Protein AF-A0A2D8FMT4-F1 (afdb_monomer)

Structure (mmCIF, N/CA/C/O backbone):
data_AF-A0A2D8FMT4-F1
#
_entry.id   AF-A0A2D8FMT4-F1
#
loop_
_atom_site.group_PDB
_atom_site.id
_atom_site.type_symbol
_atom_site.label_atom_id
_atom_site.label_alt_id
_atom_site.label_comp_id
_atom_site.label_asym_id
_atom_site.label_entity_id
_atom_site.label_seq_id
_atom_site.pdbx_PDB_ins_code
_atom_site.Cartn_x
_atom_site.Cartn_y
_atom_site.Cartn_z
_atom_site.occupancy
_atom_site.B_iso_or_equiv
_atom_site.auth_seq_id
_atom_site.auth_comp_id
_atom_site.auth_asym_id
_atom_site.auth_a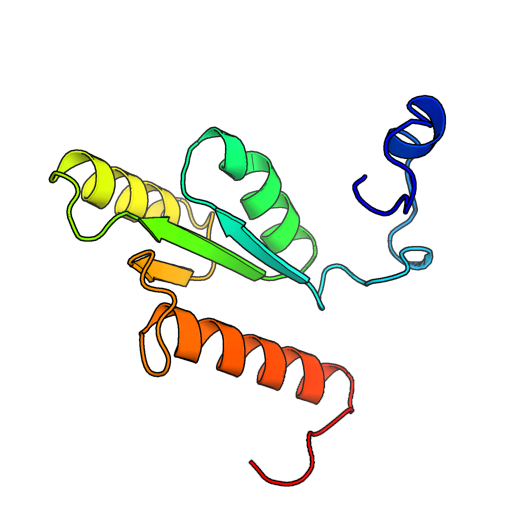tom_id
_atom_site.pdbx_PDB_model_num
ATOM 1 N N . ASN A 1 1 ? 18.073 0.451 -1.355 1.00 48.25 1 ASN A N 1
ATOM 2 C CA . ASN A 1 1 ? 17.460 -0.706 -2.045 1.00 48.25 1 ASN A CA 1
ATOM 3 C C . ASN A 1 1 ? 17.423 -1.888 -1.082 1.00 48.25 1 ASN A C 1
ATOM 5 O O . ASN A 1 1 ? 18.474 -2.278 -0.598 1.00 48.25 1 ASN A O 1
ATOM 9 N N . LYS A 1 2 ? 16.249 -2.447 -0.755 1.00 46.78 2 LYS A N 1
ATOM 10 C CA . LYS A 1 2 ? 16.154 -3.683 0.048 1.00 46.78 2 LYS A CA 1
ATOM 11 C C . LYS A 1 2 ? 15.945 -4.871 -0.897 1.00 46.78 2 LYS A C 1
ATOM 13 O O . LYS A 1 2 ? 14.827 -5.150 -1.302 1.00 46.78 2 LYS A O 1
ATOM 18 N N . GLY A 1 3 ? 17.041 -5.506 -1.304 1.00 48.44 3 GLY A N 1
ATOM 19 C CA . GLY A 1 3 ? 17.051 -6.685 -2.188 1.00 48.44 3 GLY A CA 1
ATOM 20 C C . GLY A 1 3 ? 18.274 -7.585 -1.982 1.00 48.44 3 GLY A C 1
ATOM 21 O O . GLY A 1 3 ? 18.525 -8.493 -2.768 1.00 48.44 3 GLY A O 1
ATOM 22 N N . VAL A 1 4 ? 19.053 -7.323 -0.928 1.00 51.12 4 VAL A N 1
ATOM 23 C CA . VAL A 1 4 ? 20.266 -8.066 -0.581 1.00 51.12 4 VAL A CA 1
ATOM 24 C C . VAL A 1 4 ? 19.900 -9.060 0.519 1.00 51.12 4 VAL A C 1
ATOM 26 O O . VAL A 1 4 ? 19.354 -8.668 1.546 1.00 51.12 4 VAL A O 1
ATOM 29 N N . LYS A 1 5 ? 20.189 -10.350 0.310 1.00 54.78 5 LYS A N 1
ATOM 30 C CA . LYS A 1 5 ? 19.906 -11.427 1.283 1.00 54.78 5 LYS A CA 1
ATOM 31 C C . LYS A 1 5 ? 20.810 -11.388 2.528 1.00 54.78 5 LYS A C 1
ATOM 33 O O . LYS A 1 5 ? 20.625 -12.193 3.431 1.00 54.78 5 LYS A O 1
A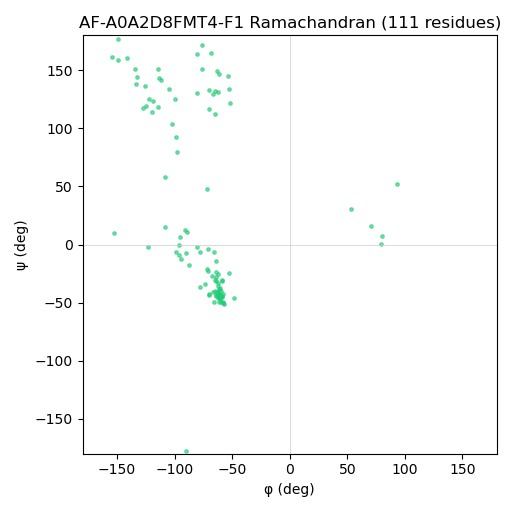TOM 38 N N . ASN A 1 6 ? 21.783 -10.478 2.568 1.00 48.41 6 ASN A N 1
ATOM 39 C CA . ASN A 1 6 ? 22.832 -10.410 3.578 1.00 48.41 6 ASN A CA 1
ATOM 40 C C . ASN A 1 6 ? 22.886 -8.998 4.189 1.00 48.41 6 ASN A C 1
ATOM 42 O O . ASN A 1 6 ? 23.138 -8.027 3.478 1.00 48.41 6 ASN A O 1
ATOM 46 N N . HIS A 1 7 ? 22.621 -8.875 5.493 1.00 53.34 7 HIS A N 1
ATOM 47 C CA . HIS A 1 7 ? 22.514 -7.587 6.201 1.00 53.34 7 HIS A CA 1
ATOM 48 C C . HIS A 1 7 ? 23.891 -6.954 6.521 1.00 53.34 7 HIS A C 1
ATOM 50 O O . HIS A 1 7 ? 23.961 -5.822 6.991 1.00 53.34 7 HIS A O 1
ATOM 56 N N . TRP A 1 8 ? 24.989 -7.670 6.255 1.00 51.31 8 TRP A N 1
ATOM 57 C CA . TRP A 1 8 ? 26.358 -7.257 6.595 1.00 51.31 8 TRP A CA 1
ATOM 58 C C . TRP A 1 8 ? 27.119 -6.575 5.441 1.00 51.31 8 TRP A C 1
ATOM 60 O O . TRP A 1 8 ? 28.189 -6.014 5.653 1.00 51.31 8 TRP A O 1
ATOM 70 N N . GLU A 1 9 ? 26.573 -6.577 4.219 1.00 50.94 9 GLU A N 1
ATOM 71 C CA . GLU A 1 9 ? 27.198 -5.959 3.038 1.00 50.94 9 GLU A CA 1
ATOM 72 C C . GLU A 1 9 ? 26.622 -4.556 2.780 1.00 50.94 9 GLU A C 1
ATOM 74 O O . GLU A 1 9 ? 25.764 -4.355 1.916 1.00 50.94 9 GLU A O 1
ATOM 79 N N . HIS A 1 10 ? 27.099 -3.570 3.545 1.00 52.28 10 HIS A N 1
ATOM 80 C CA . HIS A 1 10 ? 26.632 -2.178 3.481 1.00 52.28 10 HIS A CA 1
ATOM 81 C C . HIS A 1 10 ? 26.790 -1.520 2.099 1.00 52.28 10 HIS A C 1
ATOM 83 O O . HIS A 1 10 ? 25.952 -0.702 1.720 1.00 52.28 10 HIS A O 1
ATOM 89 N N . GLU A 1 11 ? 27.811 -1.890 1.319 1.00 54.75 11 GLU A N 1
ATOM 90 C CA . GLU A 1 11 ? 28.068 -1.257 0.018 1.00 54.75 11 GLU A CA 1
ATOM 91 C C . GLU A 1 11 ? 27.014 -1.623 -1.039 1.00 54.75 11 GLU A C 1
ATOM 93 O O . GLU A 1 11 ? 26.480 -0.751 -1.725 1.00 54.75 11 GLU A O 1
ATOM 98 N N . ARG A 1 12 ? 26.607 -2.897 -1.120 1.00 52.03 12 ARG A N 1
ATOM 99 C CA . ARG A 1 12 ? 25.636 -3.376 -2.127 1.00 52.03 12 ARG A CA 1
ATOM 100 C C . ARG A 1 12 ? 24.205 -2.892 -1.896 1.00 52.03 12 ARG A C 1
ATOM 102 O O . ARG A 1 12 ? 23.431 -2.821 -2.847 1.00 52.03 12 ARG A O 1
ATOM 109 N N . ILE A 1 13 ? 23.848 -2.522 -0.666 1.00 53.25 13 ILE A N 1
ATOM 110 C CA . ILE A 1 13 ? 22.505 -2.030 -0.300 1.00 53.25 13 ILE A CA 1
ATOM 111 C C . ILE A 1 13 ? 22.194 -0.661 -0.938 1.00 53.25 13 ILE A C 1
ATOM 113 O O . ILE A 1 13 ? 21.024 -0.342 -1.211 1.00 53.25 13 ILE A O 1
ATOM 117 N N . ASN A 1 14 ? 23.237 0.128 -1.212 1.00 57.44 14 ASN A N 1
ATOM 118 C CA . ASN A 1 14 ? 23.125 1.490 -1.736 1.00 57.44 14 ASN A CA 1
ATOM 119 C C . ASN A 1 14 ? 23.316 1.591 -3.252 1.00 57.44 14 ASN A C 1
ATOM 121 O O . ASN A 1 14 ? 23.068 2.654 -3.818 1.00 57.44 14 ASN A O 1
ATOM 125 N N . HIS A 1 15 ? 23.681 0.502 -3.932 1.00 68.44 15 HIS A N 1
ATOM 126 C CA . HIS A 1 15 ? 23.750 0.517 -5.387 1.00 68.44 15 HIS A CA 1
ATOM 127 C C . HIS A 1 15 ? 22.358 0.694 -5.991 1.00 68.44 15 HIS A C 1
ATOM 129 O O . HIS A 1 15 ? 21.396 0.006 -5.631 1.00 68.44 15 HIS A O 1
ATOM 135 N N . PHE A 1 16 ? 22.250 1.656 -6.905 1.00 76.38 16 PHE A N 1
ATOM 136 C CA . PHE A 1 16 ? 21.073 1.834 -7.739 1.00 76.38 16 PHE A CA 1
ATOM 137 C C . PHE A 1 16 ? 20.876 0.588 -8.611 1.00 76.38 16 PHE A C 1
ATOM 139 O O . PHE A 1 16 ? 21.817 0.120 -9.246 1.00 76.38 16 PHE A O 1
ATOM 146 N N . ILE A 1 17 ? 19.652 0.061 -8.624 1.00 79.00 17 ILE A N 1
ATOM 147 C CA . ILE A 1 17 ? 19.249 -1.049 -9.487 1.00 79.00 17 ILE A CA 1
ATOM 148 C C . ILE A 1 17 ? 18.197 -0.481 -10.446 1.00 79.00 17 ILE A C 1
ATOM 150 O O . ILE A 1 17 ? 17.167 0.002 -9.951 1.00 79.00 17 ILE A O 1
ATOM 154 N N . PRO A 1 18 ? 18.453 -0.500 -11.768 1.00 85.62 18 PRO A N 1
ATOM 155 C CA . PRO A 1 18 ? 17.459 -0.171 -12.785 1.00 85.62 18 PRO A CA 1
ATOM 156 C C . PRO A 1 18 ? 16.185 -1.002 -12.619 1.00 85.62 18 PRO A C 1
ATOM 158 O O . PRO A 1 18 ? 16.249 -2.156 -12.201 1.00 85.62 18 PRO A O 1
ATOM 161 N N . ASP A 1 19 ? 15.023 -0.419 -12.917 1.00 84.44 19 ASP A N 1
ATOM 162 C CA . ASP A 1 19 ? 13.729 -1.042 -12.606 1.00 84.44 19 ASP A CA 1
ATOM 163 C C . ASP A 1 19 ? 13.507 -2.380 -13.336 1.00 84.44 19 ASP A C 1
ATOM 165 O O . ASP A 1 19 ? 12.929 -3.297 -12.759 1.00 84.44 19 ASP A O 1
ATOM 169 N N . ASP A 1 20 ? 14.035 -2.521 -14.552 1.00 85.31 20 ASP A N 1
ATOM 170 C CA . ASP A 1 20 ? 14.016 -3.735 -15.382 1.00 85.31 20 ASP A CA 1
ATOM 171 C C . ASP A 1 20 ? 14.946 -4.850 -14.874 1.00 85.31 20 ASP A C 1
ATOM 173 O O . ASP A 1 20 ? 14.747 -6.022 -15.184 1.00 85.31 20 ASP A O 1
ATOM 177 N N . GLN A 1 21 ? 15.943 -4.500 -14.061 1.00 85.56 21 GLN A N 1
ATOM 178 C CA . GLN A 1 21 ? 16.885 -5.440 -13.447 1.00 85.56 21 GLN A CA 1
ATOM 179 C C . GLN A 1 21 ? 16.478 -5.826 -12.021 1.00 8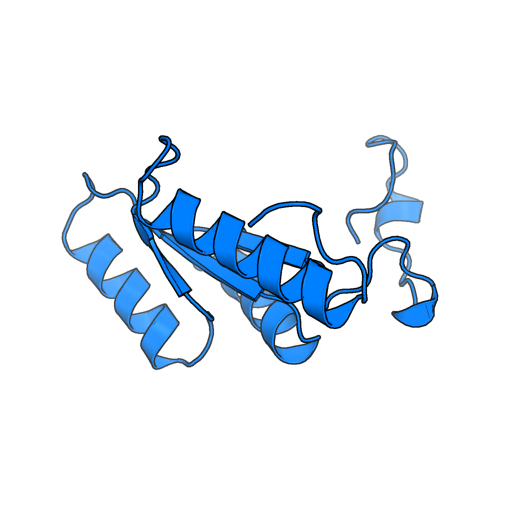5.56 21 GLN A C 1
ATOM 181 O O . GLN A 1 21 ? 17.173 -6.602 -11.356 1.00 85.56 21 GLN A O 1
ATOM 186 N N . ARG A 1 22 ? 15.365 -5.283 -11.511 1.00 85.25 22 ARG A N 1
ATOM 187 C CA . ARG A 1 22 ? 14.876 -5.627 -10.175 1.00 85.25 22 ARG A CA 1
ATOM 188 C C . ARG A 1 22 ? 14.337 -7.061 -10.169 1.00 85.25 22 ARG A C 1
ATOM 190 O O . ARG A 1 22 ? 13.506 -7.400 -11.006 1.00 85.25 22 ARG A O 1
ATOM 197 N N . PRO A 1 23 ? 14.708 -7.885 -9.171 1.00 86.88 23 PRO A N 1
ATOM 198 C CA . PRO A 1 23 ? 14.153 -9.234 -9.029 1.00 86.88 23 PRO A CA 1
ATOM 199 C C . PRO A 1 23 ? 12.629 -9.250 -8.863 1.00 86.88 23 PRO A C 1
ATOM 201 O O . PRO A 1 23 ? 11.965 -10.203 -9.259 1.00 86.88 23 PRO A O 1
ATOM 204 N N . VAL A 1 24 ? 12.086 -8.195 -8.252 1.00 89.00 24 VAL A N 1
ATOM 205 C CA . VAL A 1 24 ? 10.650 -7.960 -8.116 1.00 89.00 24 VAL A CA 1
ATOM 206 C C . VAL A 1 24 ? 10.363 -6.578 -8.708 1.00 89.00 24 VAL A C 1
ATOM 208 O O . VAL A 1 24 ? 10.931 -5.597 -8.219 1.00 89.00 24 VAL A O 1
ATOM 211 N N . PRO A 1 25 ? 9.529 -6.481 -9.754 1.00 92.25 25 PRO A N 1
ATOM 212 C CA . PRO A 1 25 ? 9.038 -5.206 -10.272 1.00 92.25 25 PRO A CA 1
ATOM 213 C C . PRO A 1 25 ? 8.190 -4.447 -9.239 1.00 92.25 25 PRO A C 1
ATOM 215 O O . PRO A 1 25 ? 7.513 -5.061 -8.415 1.00 92.25 25 PRO A O 1
ATOM 218 N N . PHE A 1 26 ? 8.205 -3.111 -9.281 1.00 92.81 26 PHE A N 1
ATOM 219 C CA . PHE A 1 26 ? 7.448 -2.279 -8.330 1.00 92.81 26 PHE A CA 1
ATOM 220 C C . PHE A 1 26 ? 5.933 -2.484 -8.413 1.00 92.81 26 PHE A C 1
ATOM 222 O O . PHE A 1 26 ? 5.269 -2.497 -7.381 1.00 92.81 26 PHE A O 1
ATOM 229 N N . ASP A 1 27 ? 5.391 -2.707 -9.608 1.00 93.38 27 ASP A N 1
ATOM 230 C CA . ASP A 1 27 ? 3.966 -2.986 -9.832 1.00 93.38 27 ASP A CA 1
ATOM 231 C C . ASP A 1 27 ? 3.492 -4.321 -9.225 1.00 93.38 27 ASP A C 1
ATOM 233 O O . ASP A 1 27 ? 2.295 -4.603 -9.181 1.00 93.38 27 ASP A O 1
ATOM 237 N N . ARG A 1 28 ? 4.424 -5.128 -8.697 1.00 94.88 28 ARG A N 1
ATOM 238 C CA . ARG A 1 28 ? 4.166 -6.362 -7.940 1.00 94.88 28 ARG A CA 1
ATOM 239 C C . ARG A 1 28 ? 4.462 -6.226 -6.448 1.00 94.88 28 ARG A C 1
ATOM 241 O O . ARG A 1 28 ? 4.586 -7.234 -5.754 1.00 94.88 28 ARG A O 1
ATOM 248 N N . MET A 1 29 ? 4.611 -5.004 -5.947 1.00 95.06 29 MET A N 1
ATOM 249 C CA . MET A 1 29 ? 4.896 -4.735 -4.542 1.00 95.06 29 MET A CA 1
ATOM 250 C C . MET A 1 29 ? 3.711 -4.067 -3.850 1.00 95.06 29 MET A C 1
ATOM 252 O O . MET A 1 29 ? 3.053 -3.181 -4.398 1.00 95.06 29 MET A O 1
ATOM 256 N N . ILE A 1 30 ? 3.501 -4.469 -2.599 1.00 95.94 30 ILE A N 1
ATOM 257 C CA . ILE A 1 30 ? 2.583 -3.832 -1.660 1.00 95.94 30 ILE A CA 1
ATOM 258 C C . ILE A 1 30 ? 3.427 -3.349 -0.484 1.00 95.94 30 ILE A C 1
ATOM 260 O O . ILE A 1 30 ? 4.150 -4.133 0.133 1.00 95.94 30 ILE A O 1
ATOM 264 N N . PHE A 1 31 ? 3.351 -2.060 -0.185 1.00 94.88 31 PHE A N 1
ATOM 265 C CA . PHE A 1 31 ? 3.976 -1.451 0.978 1.00 94.88 31 PHE A CA 1
ATOM 266 C C . PHE A 1 31 ? 2.916 -1.154 2.040 1.00 94.88 31 PHE A C 1
ATOM 268 O O . PHE A 1 31 ? 1.868 -0.598 1.724 1.00 94.88 31 PHE A O 1
ATOM 275 N N . ILE A 1 32 ? 3.193 -1.498 3.295 1.00 94.69 32 ILE A N 1
ATOM 276 C CA . ILE A 1 32 ? 2.315 -1.228 4.438 1.00 94.69 32 ILE A CA 1
ATOM 277 C C . ILE A 1 32 ? 3.117 -0.391 5.437 1.00 94.69 32 ILE A C 1
ATOM 279 O O . ILE A 1 32 ? 4.213 -0.805 5.812 1.00 94.69 32 ILE A O 1
ATOM 283 N N . GLY A 1 33 ? 2.600 0.770 5.844 1.00 90.06 33 GLY A N 1
ATOM 284 C CA . GLY A 1 33 ? 3.286 1.683 6.770 1.00 90.06 33 GLY A CA 1
ATOM 285 C C . GLY A 1 33 ? 2.313 2.564 7.549 1.00 90.06 33 GLY A C 1
ATOM 286 O O . GLY A 1 33 ? 1.158 2.700 7.154 1.00 90.06 33 GLY A O 1
ATOM 287 N N . ASP A 1 34 ? 2.751 3.144 8.661 1.00 83.12 34 ASP A N 1
ATOM 288 C CA . ASP A 1 34 ? 1.877 3.774 9.664 1.00 83.12 34 ASP A CA 1
ATOM 289 C C . ASP A 1 34 ? 2.205 5.249 9.949 1.00 83.12 34 ASP A C 1
ATOM 291 O O . ASP A 1 34 ? 1.514 5.912 10.729 1.00 83.12 34 ASP A O 1
ATOM 295 N N . GLY A 1 35 ? 3.242 5.804 9.314 1.00 74.44 35 GLY A N 1
ATOM 296 C CA . GLY A 1 35 ? 3.765 7.101 9.730 1.00 74.44 35 GLY A CA 1
ATOM 297 C C . GLY A 1 35 ? 4.385 7.977 8.650 1.00 74.44 35 GLY A C 1
ATOM 298 O O . GLY A 1 35 ? 4.542 7.619 7.486 1.00 74.44 35 GLY A O 1
ATOM 299 N N . ASP A 1 36 ? 4.783 9.176 9.084 1.00 72.06 36 ASP A N 1
ATOM 300 C CA . ASP A 1 36 ? 5.381 10.206 8.224 1.00 72.06 36 ASP A CA 1
ATOM 301 C C . ASP A 1 36 ? 6.729 9.762 7.647 1.00 72.06 36 ASP A C 1
ATOM 303 O O . ASP A 1 36 ? 7.113 10.180 6.557 1.00 72.06 36 ASP A O 1
ATOM 307 N N . THR A 1 37 ? 7.439 8.881 8.358 1.00 81.81 37 THR A N 1
ATOM 308 C CA . THR A 1 37 ? 8.702 8.285 7.907 1.00 81.81 37 THR A CA 1
ATOM 309 C C . THR A 1 37 ? 8.528 7.422 6.662 1.00 81.81 37 THR A C 1
ATOM 311 O O . THR A 1 37 ? 9.479 7.254 5.901 1.00 81.81 37 THR A O 1
ATOM 314 N N . ASP A 1 38 ? 7.316 6.921 6.421 1.00 86.00 38 ASP A N 1
ATOM 315 C CA . ASP A 1 38 ? 7.004 6.037 5.304 1.00 86.00 38 ASP A CA 1
ATOM 316 C C . ASP A 1 38 ? 6.475 6.776 4.073 1.00 86.00 38 ASP A C 1
ATOM 318 O O . ASP A 1 38 ? 6.450 6.209 2.979 1.00 86.00 38 ASP A O 1
ATOM 322 N N . VAL A 1 39 ? 6.115 8.056 4.214 1.00 82.94 39 VAL A N 1
ATOM 323 C CA . VAL A 1 39 ? 5.624 8.907 3.119 1.00 82.94 39 VAL A CA 1
ATOM 324 C C . VAL A 1 39 ? 6.508 8.837 1.866 1.00 82.94 39 VAL A C 1
ATOM 326 O O . VAL A 1 39 ? 5.950 8.707 0.772 1.00 82.94 39 VAL A O 1
ATOM 329 N N . PRO A 1 40 ? 7.856 8.913 1.949 1.00 87.81 40 PRO A N 1
ATOM 330 C CA . PRO A 1 40 ? 8.698 8.809 0.759 1.00 87.81 40 PR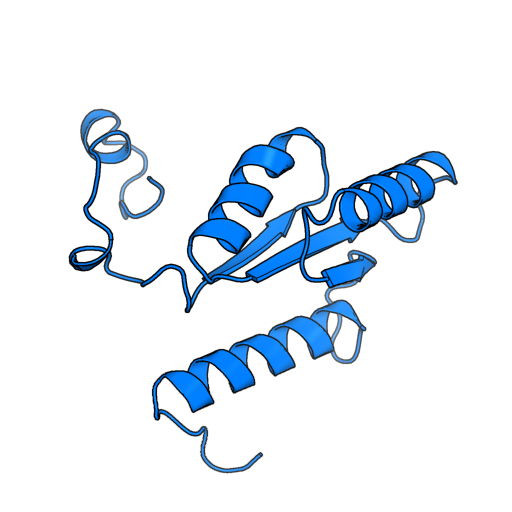O A CA 1
ATOM 331 C C . PRO A 1 40 ? 8.538 7.464 0.041 1.00 87.81 40 PRO A C 1
ATOM 333 O O . PRO A 1 40 ? 8.499 7.421 -1.188 1.00 87.81 40 PRO A O 1
ATOM 336 N N . THR A 1 41 ? 8.394 6.374 0.797 1.00 89.56 41 THR A N 1
ATOM 337 C CA . THR A 1 41 ? 8.186 5.029 0.249 1.00 89.56 41 THR A CA 1
ATOM 338 C C . THR A 1 41 ? 6.798 4.898 -0.368 1.00 89.56 41 THR A C 1
ATOM 340 O O . THR A 1 41 ? 6.679 4.402 -1.483 1.00 89.56 41 THR A O 1
ATOM 343 N N . MET A 1 42 ? 5.755 5.407 0.294 1.00 88.19 42 MET A N 1
ATOM 344 C CA . MET A 1 42 ? 4.384 5.396 -0.229 1.00 88.19 42 MET A CA 1
ATOM 345 C C . MET A 1 42 ? 4.277 6.160 -1.559 1.00 88.19 42 MET A C 1
ATOM 347 O O . MET A 1 42 ? 3.719 5.636 -2.523 1.00 88.19 42 MET A O 1
ATOM 351 N N . LYS A 1 43 ? 4.902 7.344 -1.652 1.00 86.81 43 LYS A N 1
ATOM 352 C CA . LYS A 1 43 ? 4.999 8.111 -2.907 1.00 86.81 43 LYS A CA 1
ATOM 353 C C . LYS A 1 43 ? 5.764 7.352 -3.987 1.00 86.81 43 LYS A C 1
ATOM 355 O O . LYS A 1 43 ? 5.326 7.316 -5.132 1.00 86.81 43 LYS A O 1
ATOM 360 N N . MET A 1 44 ? 6.886 6.724 -3.627 1.00 90.25 44 MET A N 1
ATOM 361 C CA . MET A 1 44 ? 7.665 5.905 -4.560 1.00 90.25 44 MET A CA 1
ATOM 362 C C . MET A 1 44 ? 6.823 4.766 -5.136 1.00 90.25 44 MET A C 1
ATOM 364 O O . MET A 1 44 ? 6.841 4.568 -6.348 1.00 90.25 44 MET A O 1
ATOM 368 N N . MET A 1 45 ? 6.068 4.060 -4.291 1.00 92.25 45 MET A N 1
ATOM 369 C CA . MET A 1 45 ? 5.165 2.995 -4.724 1.00 92.25 45 MET A CA 1
ATOM 370 C C . MET A 1 45 ? 4.149 3.507 -5.740 1.00 92.25 45 MET A C 1
ATOM 372 O O . MET A 1 45 ? 4.080 2.964 -6.841 1.00 92.25 45 MET A O 1
ATOM 376 N N . HIS A 1 46 ? 3.458 4.602 -5.417 1.00 86.31 46 HIS A N 1
ATOM 377 C CA . HIS A 1 46 ? 2.470 5.208 -6.305 1.00 86.31 46 HIS A CA 1
ATOM 378 C C . HIS A 1 46 ? 3.080 5.607 -7.662 1.00 86.31 46 HIS A C 1
ATOM 380 O O . HIS A 1 46 ? 2.574 5.220 -8.712 1.00 86.31 46 HIS A O 1
ATOM 386 N N . THR A 1 47 ? 4.219 6.312 -7.670 1.00 88.88 47 THR A N 1
ATOM 387 C CA . THR A 1 47 ? 4.898 6.732 -8.912 1.00 88.88 47 THR A CA 1
ATOM 388 C C . THR A 1 47 ? 5.414 5.554 -9.743 1.00 88.88 47 THR A C 1
ATOM 390 O O . THR A 1 47 ? 5.498 5.655 -10.965 1.00 88.88 47 THR A O 1
ATOM 393 N N . LYS A 1 48 ? 5.785 4.440 -9.105 1.00 91.38 48 LYS A N 1
ATOM 394 C CA . LYS A 1 48 ? 6.337 3.253 -9.774 1.00 91.38 48 LYS A CA 1
ATOM 395 C C . LYS A 1 48 ? 5.286 2.184 -10.098 1.00 91.38 48 LYS A C 1
ATOM 397 O O . LYS A 1 48 ? 5.654 1.110 -10.565 1.00 91.38 48 LYS A O 1
ATOM 402 N N . GLY A 1 49 ? 4.002 2.480 -9.881 1.00 91.38 49 GLY A N 1
ATOM 403 C CA . GLY A 1 49 ? 2.878 1.601 -10.219 1.00 91.38 49 GLY A CA 1
ATOM 404 C C . GLY A 1 49 ? 2.607 0.480 -9.214 1.00 91.38 49 GLY A C 1
ATOM 405 O O . GLY A 1 49 ? 1.782 -0.387 -9.489 1.00 91.38 49 GLY A O 1
ATOM 406 N N . GLY A 1 50 ? 3.289 0.482 -8.070 1.00 93.94 50 GLY A N 1
ATOM 407 C CA . GLY A 1 50 ? 2.994 -0.425 -6.969 1.00 93.94 50 GLY A CA 1
ATOM 408 C C . GLY A 1 50 ? 1.978 0.156 -5.991 1.00 93.94 50 GLY A C 1
ATOM 409 O O . GLY A 1 50 ? 1.472 1.263 -6.171 1.00 93.94 50 GLY A O 1
ATOM 410 N N . PHE A 1 51 ? 1.692 -0.595 -4.929 1.00 94.56 51 PHE A N 1
ATOM 411 C CA . PHE A 1 51 ? 0.601 -0.274 -4.012 1.00 94.56 51 PHE A CA 1
ATOM 412 C C . PHE A 1 51 ? 1.108 0.107 -2.624 1.00 94.56 51 PHE A C 1
ATOM 414 O O . PHE A 1 51 ? 2.059 -0.486 -2.115 1.00 94.56 51 PHE A O 1
ATOM 421 N N . SER A 1 52 ? 0.446 1.064 -1.983 1.00 93.62 52 SER A N 1
ATOM 422 C CA . SER A 1 52 ? 0.679 1.445 -0.593 1.00 93.62 52 SER A CA 1
ATOM 423 C C . SER A 1 52 ? -0.612 1.405 0.229 1.00 93.62 52 SER A C 1
ATOM 425 O O . SER A 1 52 ? -1.672 1.863 -0.205 1.00 93.62 52 SER A O 1
ATOM 427 N N . ILE A 1 53 ? -0.510 0.848 1.434 1.00 93.75 53 ILE A N 1
ATOM 428 C CA . ILE A 1 53 ? -1.575 0.782 2.432 1.00 93.75 53 ILE A CA 1
ATOM 429 C C . ILE A 1 53 ? -1.076 1.516 3.677 1.00 93.75 53 ILE A C 1
ATOM 431 O O . ILE A 1 53 ? -0.123 1.070 4.318 1.00 93.75 53 ILE A O 1
ATOM 435 N N . ALA A 1 54 ? -1.705 2.637 4.026 1.00 91.38 54 ALA A N 1
ATOM 436 C CA . ALA A 1 54 ? -1.464 3.258 5.322 1.00 91.38 54 ALA A CA 1
ATOM 437 C C . ALA A 1 54 ? -2.278 2.543 6.404 1.00 91.38 54 ALA A C 1
ATOM 439 O O . ALA A 1 54 ? -3.484 2.335 6.251 1.00 91.38 54 ALA A O 1
ATOM 440 N N . VAL A 1 55 ? -1.627 2.168 7.500 1.00 91.00 55 VAL A N 1
ATOM 441 C CA . VAL A 1 55 ? -2.284 1.510 8.630 1.00 91.00 55 VAL A CA 1
ATOM 442 C C . VAL A 1 55 ? -2.263 2.368 9.882 1.00 91.00 55 VAL A C 1
ATOM 444 O O . VAL A 1 55 ? -1.363 3.175 10.082 1.00 91.00 55 VAL A O 1
ATOM 447 N N . TYR A 1 56 ? -3.269 2.195 10.731 1.00 88.38 56 TYR A N 1
ATOM 448 C CA . TYR A 1 56 ? -3.349 2.860 12.031 1.00 88.38 56 TYR A CA 1
ATOM 449 C C . TYR A 1 56 ? -3.750 1.882 13.119 1.00 88.38 56 TYR A C 1
ATOM 451 O O . TYR A 1 56 ? -4.477 0.922 12.859 1.00 88.38 56 TYR A O 1
ATOM 459 N N . ASP A 1 57 ? -3.311 2.122 14.353 1.00 87.88 57 ASP A N 1
ATOM 460 C CA . ASP A 1 57 ? -3.789 1.327 15.479 1.00 87.88 57 ASP A CA 1
ATOM 461 C C . ASP A 1 57 ? -5.265 1.675 15.743 1.00 87.88 57 ASP A C 1
ATOM 463 O O . ASP A 1 57 ? -5.570 2.811 16.107 1.00 87.88 57 ASP A O 1
ATOM 467 N N . PRO A 1 58 ? -6.217 0.740 15.600 1.00 81.50 58 PRO A N 1
ATOM 468 C CA . PRO A 1 58 ? -7.627 1.028 15.861 1.00 81.50 58 PRO A CA 1
ATOM 469 C C . PRO A 1 58 ? -7.912 1.394 17.327 1.00 81.50 58 PRO A C 1
ATOM 471 O O . PRO A 1 58 ? -8.989 1.902 17.626 1.00 81.50 58 PRO A O 1
ATOM 474 N N . ARG A 1 59 ? -6.969 1.134 18.242 1.00 82.94 59 ARG A N 1
ATOM 475 C CA . ARG A 1 59 ? -7.055 1.499 19.666 1.00 82.94 59 ARG A CA 1
ATOM 476 C C . ARG A 1 59 ? -6.477 2.879 19.967 1.00 82.94 59 ARG A C 1
ATOM 478 O O . ARG A 1 59 ? -6.563 3.338 21.105 1.00 82.94 59 ARG A O 1
ATOM 485 N N . SER A 1 60 ? -5.854 3.511 18.979 1.00 74.69 60 SER A N 1
ATOM 486 C CA . SER A 1 60 ? -5.197 4.796 19.153 1.00 74.69 60 SER A CA 1
ATOM 487 C C . SER A 1 60 ? -6.177 5.971 19.113 1.00 74.69 60 SER A C 1
ATOM 489 O O . SER A 1 60 ? -7.352 5.838 18.764 1.00 74.69 60 SER A O 1
ATOM 491 N N . ASN A 1 61 ? -5.707 7.125 19.584 1.00 73.50 61 ASN A N 1
ATOM 492 C CA . ASN A 1 61 ? -6.538 8.304 19.809 1.00 73.50 61 ASN A CA 1
ATOM 493 C C . ASN A 1 61 ? -6.889 9.027 18.488 1.00 73.50 61 ASN A C 1
ATOM 495 O O . ASN A 1 61 ? -6.346 8.733 17.424 1.00 73.50 61 ASN A O 1
ATOM 499 N N . GLU A 1 62 ? -7.780 10.023 18.548 1.00 74.50 62 GLU A N 1
ATOM 500 C CA . GLU A 1 62 ? -8.242 10.784 17.370 1.00 74.50 62 GLU A CA 1
ATOM 501 C C . GLU A 1 62 ? -7.119 11.386 16.503 1.00 74.50 62 GLU A C 1
ATOM 503 O O . GLU A 1 62 ? -7.327 11.653 15.316 1.00 74.50 62 GLU A O 1
ATOM 508 N N . LYS A 1 63 ? -5.930 11.634 17.069 1.00 72.94 63 LYS A N 1
ATOM 509 C CA . LYS A 1 63 ? -4.795 12.210 16.338 1.00 72.94 63 LYS A CA 1
ATOM 510 C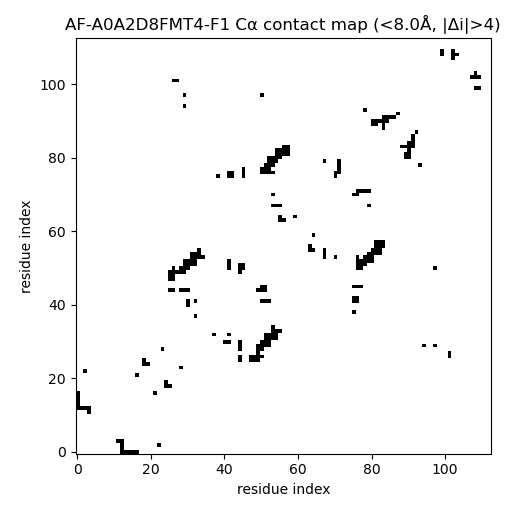 C . LYS A 1 63 ? -4.295 11.265 15.249 1.00 72.94 63 LYS A C 1
ATOM 512 O O . LYS A 1 63 ? -3.993 11.723 14.148 1.00 72.94 63 LYS A O 1
ATOM 517 N N . ASP A 1 64 ? -4.257 9.971 15.536 1.00 71.75 64 ASP A N 1
ATOM 518 C CA . ASP A 1 64 ? -3.766 8.964 14.599 1.00 71.75 64 ASP A CA 1
ATOM 519 C C . ASP A 1 64 ? -4.777 8.737 13.469 1.00 71.75 64 ASP A C 1
ATOM 521 O O . ASP A 1 64 ? -4.398 8.641 12.303 1.00 71.75 64 ASP A O 1
ATOM 525 N N . GLN A 1 65 ? -6.077 8.837 13.764 1.00 71.00 65 GLN A N 1
ATOM 526 C CA . GLN A 1 65 ? -7.116 8.855 12.729 1.00 71.00 65 GLN A CA 1
ATOM 527 C C . GLN A 1 65 ? -7.000 10.086 11.815 1.00 71.00 65 GLN A C 1
ATOM 529 O O . GLN A 1 65 ? -7.054 9.957 10.593 1.00 71.00 65 GLN A O 1
ATOM 534 N N . LYS A 1 66 ? -6.783 11.287 12.370 1.00 75.88 66 LYS A N 1
ATOM 535 C CA . LYS A 1 66 ? -6.577 12.511 11.567 1.00 75.88 66 LYS A CA 1
ATOM 536 C C . LYS A 1 66 ? -5.350 12.411 10.660 1.00 75.88 66 LYS A C 1
ATOM 538 O O . LYS A 1 66 ? -5.399 12.867 9.520 1.00 75.88 66 LYS A O 1
ATOM 543 N N . LYS A 1 67 ? -4.276 11.784 11.141 1.00 75.56 67 LYS A N 1
ATOM 544 C CA . LYS A 1 67 ? -3.051 11.554 10.366 1.00 75.56 67 LYS A CA 1
ATOM 545 C C . LYS A 1 67 ? -3.314 10.684 9.136 1.00 75.56 67 LYS A C 1
ATOM 547 O O . LYS A 1 67 ? -2.903 11.018 8.026 1.00 75.56 67 LYS A O 1
ATOM 552 N N . VAL A 1 68 ? -4.079 9.618 9.310 1.00 73.56 68 VAL A N 1
ATOM 553 C CA . VAL A 1 68 ? -4.503 8.745 8.213 1.00 73.56 68 VAL A CA 1
ATOM 554 C C . VAL A 1 68 ? -5.337 9.501 7.178 1.00 73.56 68 VAL A C 1
ATOM 556 O O . VAL A 1 68 ? -5.069 9.396 5.982 1.00 73.56 68 VAL A O 1
ATOM 559 N N . TYR A 1 69 ? -6.298 10.318 7.624 1.00 72.25 69 TYR A N 1
ATOM 560 C CA . TYR A 1 69 ? -7.082 11.162 6.719 1.00 72.25 69 TYR A CA 1
ATOM 561 C C . TYR A 1 69 ? -6.204 12.132 5.922 1.00 72.25 69 TYR A C 1
ATOM 563 O O . TYR A 1 69 ? -6.424 12.286 4.721 1.00 72.25 69 TYR A O 1
ATOM 571 N N . SER A 1 70 ? -5.179 12.735 6.542 1.00 75.19 70 SER A N 1
ATOM 572 C CA . SER A 1 70 ? -4.242 13.591 5.802 1.00 75.19 70 SER A CA 1
ATOM 573 C C . SER A 1 70 ? -3.474 12.824 4.722 1.00 75.19 70 SER A C 1
ATOM 575 O O . SER A 1 70 ? -3.382 13.302 3.593 1.00 75.19 70 SER A O 1
ATOM 577 N N . LEU A 1 71 ? -3.020 11.598 5.008 1.00 71.69 71 LEU A N 1
ATOM 578 C CA . LEU A 1 71 ? -2.301 10.771 4.032 1.00 71.69 71 LEU A CA 1
ATOM 579 C C . LEU A 1 71 ? -3.156 10.440 2.800 1.00 71.69 71 LEU A C 1
ATOM 581 O O . LEU A 1 71 ? -2.642 10.495 1.682 1.00 71.69 71 LEU A O 1
ATOM 585 N N . ILE A 1 72 ? -4.449 10.154 2.992 1.00 73.00 72 ILE A N 1
ATOM 586 C CA . ILE A 1 72 ? -5.400 9.955 1.885 1.00 73.00 72 ILE A CA 1
ATOM 587 C C . ILE A 1 72 ? -5.593 11.260 1.109 1.00 73.00 72 ILE A C 1
ATOM 589 O O . ILE A 1 72 ? -5.513 11.264 -0.114 1.00 73.00 72 ILE A O 1
ATOM 593 N N . SER A 1 73 ? -5.852 12.370 1.810 1.00 68.50 73 SER A N 1
ATOM 594 C CA . SER A 1 73 ? -6.199 13.651 1.175 1.00 68.50 73 SER A CA 1
ATOM 595 C C . SER A 1 73 ? -5.092 14.210 0.283 1.00 68.50 73 SER A C 1
ATOM 597 O O . SER A 1 73 ? -5.360 14.953 -0.655 1.00 68.50 73 SER A O 1
ATOM 599 N N . GLU A 1 74 ? -3.849 13.829 0.562 1.00 72.62 74 GLU A N 1
ATOM 600 C CA . GLU A 1 74 ? -2.683 14.230 -0.214 1.00 72.62 74 GLU A CA 1
ATOM 601 C C . GLU A 1 74 ? -2.364 13.265 -1.376 1.00 72.62 74 GLU A C 1
ATOM 603 O O . GLU A 1 74 ? -1.281 13.360 -1.956 1.00 72.62 74 GLU A O 1
ATOM 608 N N . ASP A 1 75 ? -3.275 12.331 -1.689 1.00 69.19 75 ASP A N 1
ATOM 609 C CA . ASP A 1 75 ? -3.156 11.284 -2.722 1.00 69.19 75 ASP A CA 1
ATOM 610 C C . ASP A 1 75 ? -1.880 10.433 -2.575 1.00 69.19 75 ASP A C 1
ATOM 612 O O . ASP A 1 75 ? -1.267 9.964 -3.533 1.00 69.19 75 ASP A O 1
ATOM 616 N N . ARG A 1 76 ? -1.414 10.272 -1.328 1.00 71.62 76 ARG A N 1
ATOM 617 C CA . ARG A 1 76 ? -0.129 9.616 -1.034 1.00 71.62 76 ARG A CA 1
ATOM 618 C C . ARG A 1 76 ? -0.250 8.108 -0.884 1.00 71.62 76 ARG A C 1
ATOM 620 O O . ARG A 1 76 ? 0.773 7.425 -0.923 1.00 71.62 76 ARG A O 1
ATOM 627 N N . VAL A 1 77 ? -1.460 7.597 -0.670 1.00 78.00 77 VAL A N 1
ATOM 628 C CA . VAL A 1 77 ? -1.721 6.183 -0.381 1.00 78.00 77 VAL A CA 1
ATOM 629 C C . VAL A 1 77 ? -2.860 5.650 -1.228 1.00 78.00 77 VAL A C 1
ATOM 631 O O . VAL A 1 77 ? -3.827 6.360 -1.484 1.00 78.00 77 VAL A O 1
ATOM 634 N N . ASN A 1 78 ? -2.765 4.387 -1.642 1.00 83.94 78 ASN A N 1
ATOM 635 C CA . ASN A 1 78 ? -3.854 3.752 -2.382 1.00 83.94 78 ASN A CA 1
ATOM 636 C C . ASN A 1 78 ? -4.986 3.316 -1.448 1.00 83.94 78 ASN A C 1
ATOM 638 O O . ASN A 1 78 ? -6.154 3.387 -1.820 1.00 83.94 78 ASN A O 1
ATOM 642 N N . PHE A 1 79 ? -4.636 2.851 -0.246 1.00 89.12 79 PHE A N 1
ATOM 643 C CA . PHE A 1 79 ? -5.590 2.312 0.717 1.00 89.12 79 PHE A CA 1
ATOM 644 C C . PHE A 1 79 ? -5.249 2.718 2.141 1.00 89.12 79 PHE A C 1
ATOM 646 O O . PHE A 1 79 ? -4.107 3.043 2.471 1.00 89.12 79 PHE A O 1
ATOM 653 N N . VAL A 1 80 ? -6.262 2.618 2.994 1.00 89.12 80 VAL A N 1
ATOM 654 C CA . VAL A 1 80 ? -6.147 2.785 4.434 1.00 89.12 80 VAL A CA 1
ATOM 655 C C . VAL A 1 80 ? -6.893 1.667 5.140 1.00 89.12 80 VAL A C 1
ATOM 657 O O . VAL A 1 80 ? -8.015 1.336 4.757 1.00 89.12 80 VAL A O 1
ATOM 660 N N . ALA A 1 81 ? -6.297 1.119 6.195 1.00 91.69 81 ALA A N 1
ATOM 661 C CA . ALA A 1 81 ? -6.949 0.129 7.043 1.00 91.69 81 ALA A CA 1
ATOM 662 C C . ALA A 1 81 ? -6.467 0.211 8.495 1.00 91.69 81 ALA A C 1
ATOM 664 O O . ALA A 1 81 ? -5.373 0.685 8.780 1.00 91.69 81 ALA A O 1
ATOM 665 N N . ALA A 1 82 ? -7.263 -0.304 9.429 1.00 92.06 82 ALA A N 1
ATOM 666 C CA . ALA A 1 82 ? -6.749 -0.593 10.762 1.00 92.06 82 ALA A CA 1
ATOM 667 C C . ALA A 1 82 ? -5.620 -1.638 10.675 1.00 92.06 82 ALA A C 1
ATOM 669 O O . ALA A 1 82 ? -5.682 -2.553 9.852 1.00 92.06 82 ALA A O 1
ATOM 670 N N . ALA A 1 83 ? -4.626 -1.539 11.558 1.00 92.56 83 ALA A N 1
ATOM 671 C CA . ALA A 1 83 ? -3.527 -2.493 11.726 1.00 92.56 83 ALA A CA 1
ATOM 672 C C . ALA A 1 83 ? -3.998 -3.815 12.378 1.00 92.56 83 ALA A C 1
ATOM 674 O O . ALA A 1 83 ? -3.421 -4.302 13.351 1.00 92.56 83 ALA A O 1
ATOM 675 N N . ASP A 1 84 ? -5.091 -4.374 11.864 1.00 94.31 84 ASP A N 1
ATOM 676 C CA . ASP A 1 84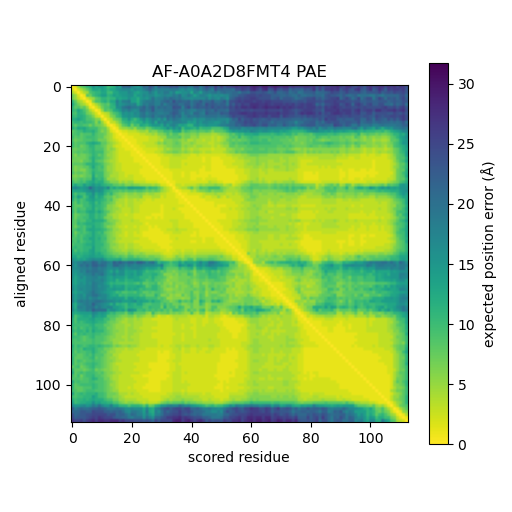 ? -5.670 -5.647 12.264 1.00 94.31 84 ASP A CA 1
ATOM 677 C C . ASP A 1 84 ? -5.294 -6.718 11.237 1.00 94.31 84 ASP A C 1
ATOM 679 O O . ASP A 1 84 ? -5.854 -6.769 10.146 1.00 94.31 84 ASP A O 1
ATOM 683 N N . TYR A 1 85 ? -4.335 -7.574 11.583 1.00 94.69 85 TYR A N 1
ATOM 684 C CA . TYR A 1 85 ? -3.760 -8.583 10.683 1.00 94.69 85 TYR A CA 1
ATOM 685 C C . TYR A 1 85 ? -4.473 -9.943 10.741 1.00 94.69 85 TYR A C 1
ATOM 687 O O . TYR A 1 85 ? -3.931 -10.949 10.285 1.00 94.69 85 TYR A O 1
ATOM 695 N N . ARG A 1 86 ? -5.654 -10.014 11.363 1.00 96.75 86 ARG A N 1
ATOM 696 C CA . ARG A 1 86 ? -6.431 -11.255 11.452 1.00 96.75 86 ARG A CA 1
ATOM 697 C C . ARG A 1 86 ? -7.127 -11.562 10.126 1.00 96.75 86 ARG A C 1
ATOM 699 O O . ARG A 1 86 ? -7.505 -10.656 9.391 1.00 96.75 86 ARG A O 1
ATOM 706 N N . GLU A 1 87 ? -7.341 -12.849 9.868 1.00 97.31 87 GLU A N 1
ATOM 707 C CA . GLU A 1 87 ? -8.123 -13.336 8.727 1.00 97.31 87 GLU A CA 1
ATOM 708 C C . GLU A 1 87 ? -9.509 -12.669 8.679 1.00 97.31 87 GLU A C 1
ATOM 710 O O . GLU A 1 87 ? -10.198 -12.575 9.699 1.00 97.31 87 GLU A O 1
ATOM 715 N N . GLY A 1 88 ? -9.914 -12.203 7.495 1.00 96.56 88 GLY A N 1
ATOM 716 C CA . GLY A 1 88 ? -11.202 -11.547 7.264 1.00 96.56 88 GLY A CA 1
ATOM 717 C C . GLY A 1 88 ? -11.271 -10.080 7.700 1.00 96.56 88 GLY A C 1
ATOM 718 O O . GLY A 1 88 ? -12.321 -9.454 7.545 1.00 96.56 88 GLY A O 1
ATOM 719 N N . SER A 1 89 ? -10.187 -9.505 8.230 1.00 97.12 89 SER A N 1
ATOM 720 C CA . SER A 1 89 ? -10.119 -8.068 8.498 1.00 97.12 89 SER A CA 1
ATOM 721 C C . SER A 1 89 ? -10.083 -7.253 7.197 1.00 97.12 89 SER A C 1
ATOM 723 O O . SER A 1 89 ? -9.784 -7.764 6.117 1.00 97.12 89 SER A O 1
ATOM 725 N N . ALA A 1 90 ? -10.326 -5.943 7.292 1.00 95.62 90 ALA A N 1
ATOM 726 C CA . ALA A 1 90 ? -10.205 -5.055 6.136 1.00 95.62 90 ALA A CA 1
ATOM 727 C C . ALA A 1 90 ? -8.798 -5.098 5.509 1.00 95.62 90 ALA A C 1
ATOM 729 O O . ALA A 1 90 ? -8.674 -5.153 4.288 1.00 95.62 90 ALA A O 1
ATOM 730 N N . LEU A 1 91 ? -7.744 -5.106 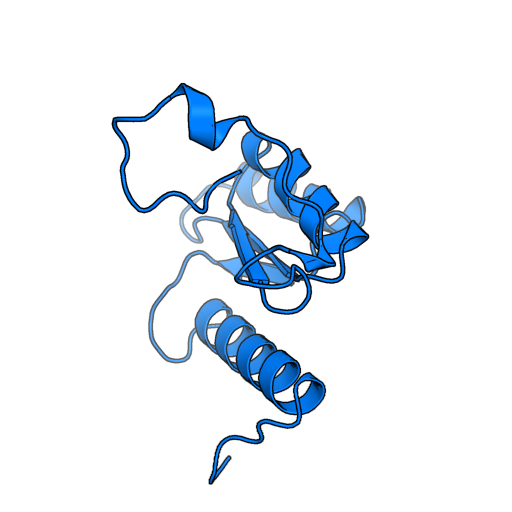6.335 1.00 96.62 91 LEU A N 1
ATOM 731 C CA . LEU A 1 91 ? -6.362 -5.155 5.856 1.00 96.62 91 LEU A CA 1
ATOM 732 C C . LEU A 1 91 ? -6.072 -6.465 5.112 1.00 96.62 91 LEU A C 1
ATOM 734 O O . LEU A 1 91 ? -5.482 -6.433 4.033 1.00 96.62 91 LEU A O 1
ATOM 738 N N . ASP A 1 92 ? -6.526 -7.596 5.654 1.00 98.06 92 ASP A N 1
ATOM 739 C CA . ASP A 1 92 ? -6.380 -8.913 5.031 1.00 98.06 92 ASP A CA 1
ATOM 740 C C . ASP A 1 92 ? -7.049 -8.969 3.647 1.00 98.06 92 ASP A C 1
ATOM 742 O O . ASP A 1 92 ? -6.419 -9.332 2.649 1.00 98.06 92 ASP A O 1
ATOM 746 N N . LEU A 1 93 ? -8.301 -8.514 3.560 1.00 98.06 93 LEU A N 1
ATOM 747 C CA . LEU A 1 93 ? -9.054 -8.490 2.306 1.00 98.06 93 LEU A CA 1
ATOM 748 C C . LEU A 1 93 ? -8.412 -7.572 1.256 1.00 98.06 93 LEU A C 1
ATOM 750 O O . LEU A 1 93 ? -8.331 -7.949 0.085 1.00 98.06 93 LEU A O 1
ATOM 754 N N . ILE A 1 94 ? -7.912 -6.397 1.661 1.00 97.12 94 ILE A N 1
ATOM 755 C CA . ILE A 1 94 ? -7.198 -5.478 0.760 1.00 97.12 94 ILE A CA 1
ATOM 756 C C . ILE A 1 94 ? -5.937 -6.151 0.213 1.00 97.12 94 ILE A C 1
ATOM 758 O O . ILE A 1 94 ? -5.725 -6.157 -1.000 1.00 97.12 94 ILE A O 1
ATOM 762 N N . VAL A 1 95 ? -5.113 -6.749 1.079 1.00 97.62 95 VAL A N 1
ATOM 763 C CA . VAL A 1 95 ? -3.871 -7.416 0.661 1.00 97.62 95 VAL A CA 1
ATOM 764 C C . VAL A 1 95 ? -4.167 -8.563 -0.306 1.00 97.62 95 VAL A C 1
ATOM 766 O O . VAL A 1 95 ? -3.554 -8.628 -1.372 1.00 97.62 95 VAL A O 1
ATOM 769 N N . LYS A 1 96 ? -5.140 -9.427 0.004 1.00 97.56 96 LYS A N 1
ATOM 770 C CA . LYS A 1 96 ? -5.554 -10.527 -0.884 1.00 97.56 96 LYS A CA 1
ATOM 771 C C . LYS A 1 96 ? -6.065 -10.022 -2.232 1.00 97.56 96 LYS A C 1
ATOM 773 O 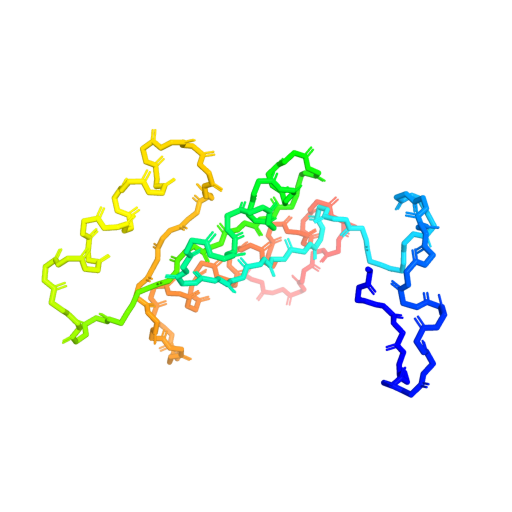O . LYS A 1 96 ? -5.669 -10.553 -3.269 1.00 97.56 96 LYS A O 1
ATOM 778 N N . GLY A 1 97 ? -6.884 -8.971 -2.233 1.00 97.06 97 GLY A N 1
ATOM 779 C CA . GLY A 1 97 ? -7.374 -8.338 -3.457 1.00 97.06 97 GLY A CA 1
ATOM 780 C C . GLY A 1 97 ? -6.244 -7.780 -4.324 1.00 97.06 97 GLY A C 1
ATOM 781 O O . GLY A 1 97 ? -6.226 -7.999 -5.536 1.00 97.06 97 GLY A O 1
ATOM 782 N N . LEU A 1 98 ? -5.257 -7.120 -3.711 1.00 96.44 98 LEU A N 1
ATOM 783 C CA . LEU A 1 98 ? -4.082 -6.600 -4.413 1.00 96.44 98 LEU A CA 1
ATOM 784 C C . LEU A 1 98 ? -3.191 -7.708 -4.971 1.00 96.44 98 LEU A C 1
ATOM 786 O O . LEU A 1 98 ? -2.752 -7.607 -6.114 1.00 96.44 98 LEU A O 1
ATOM 790 N N . ILE A 1 99 ? -2.973 -8.790 -4.222 1.00 96.31 99 ILE A N 1
ATOM 791 C CA . ILE A 1 99 ? -2.261 -9.971 -4.729 1.00 96.31 99 ILE A CA 1
ATOM 792 C C . ILE A 1 99 ? -3.002 -10.556 -5.937 1.00 96.31 99 I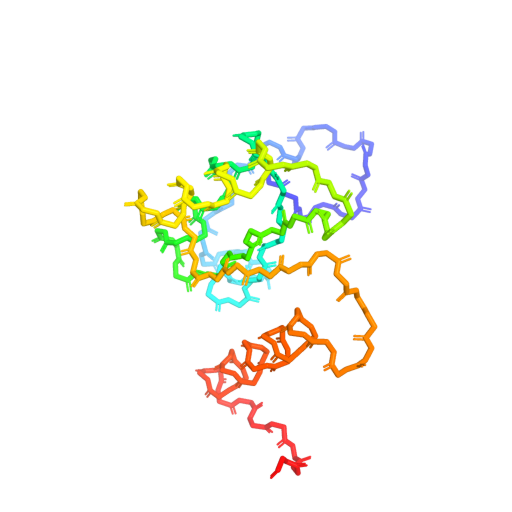LE A C 1
ATOM 794 O O . ILE A 1 99 ? -2.374 -10.822 -6.961 1.00 96.31 99 ILE A O 1
ATOM 798 N N . GLY A 1 100 ? -4.331 -10.691 -5.862 1.00 96.06 100 GLY A N 1
ATOM 799 C CA . GLY A 1 100 ? -5.156 -11.138 -6.987 1.00 96.06 100 GLY A CA 1
ATOM 800 C C . GLY A 1 100 ? -5.019 -10.224 -8.208 1.00 96.06 100 GLY A C 1
ATOM 801 O O . GLY A 1 100 ? -4.802 -10.699 -9.321 1.00 96.06 100 GLY A O 1
ATOM 802 N N . ARG A 1 101 ? -5.049 -8.901 -8.007 1.00 94.62 101 ARG A N 1
ATOM 803 C CA . ARG A 1 101 ? -4.834 -7.906 -9.069 1.00 94.62 101 ARG A CA 1
ATOM 804 C C . ARG A 1 101 ? -3.452 -8.032 -9.711 1.00 94.62 101 ARG A C 1
ATOM 806 O O . ARG A 1 101 ? -3.357 -8.012 -10.936 1.00 94.62 101 ARG A O 1
ATOM 813 N N . ILE A 1 102 ? -2.401 -8.178 -8.905 1.00 95.38 102 ILE A N 1
ATOM 814 C CA . ILE A 1 102 ? -1.026 -8.394 -9.376 1.00 95.38 102 ILE A CA 1
ATOM 815 C C . ILE A 1 102 ? -0.948 -9.682 -10.202 1.00 95.38 102 ILE A C 1
ATOM 817 O O . ILE A 1 102 ? -0.375 -9.678 -11.290 1.00 95.38 102 ILE A O 1
ATOM 821 N N . ALA A 1 103 ? -1.558 -10.765 -9.719 1.00 94.19 103 ALA A N 1
ATOM 822 C CA . ALA A 1 103 ? -1.577 -12.057 -10.393 1.00 94.19 103 ALA A CA 1
ATOM 823 C C . ALA A 1 103 ? -2.285 -11.987 -11.757 1.00 94.19 103 ALA A C 1
ATOM 825 O O . ALA A 1 103 ? -1.728 -12.441 -12.758 1.00 94.19 103 ALA A O 1
ATOM 826 N N . ILE A 1 104 ? -3.456 -11.341 -11.821 1.00 93.25 104 ILE A N 1
ATOM 827 C CA . ILE A 1 104 ? -4.194 -11.086 -13.069 1.00 93.25 104 ILE A CA 1
ATOM 828 C C . ILE A 1 104 ? -3.326 -10.298 -14.056 1.00 93.25 104 ILE A C 1
ATOM 830 O O . ILE A 1 104 ? -3.162 -10.716 -15.201 1.00 93.25 104 ILE A O 1
ATOM 834 N N . ASN A 1 105 ? -2.729 -9.189 -13.612 1.00 91.62 105 ASN A N 1
ATOM 835 C CA . ASN A 1 105 ? -1.890 -8.342 -14.463 1.00 91.62 105 ASN A CA 1
ATOM 836 C C . ASN A 1 105 ? -0.625 -9.067 -14.953 1.00 91.62 105 ASN A C 1
ATOM 838 O O . ASN A 1 105 ? -0.146 -8.801 -16.051 1.00 91.62 105 ASN A O 1
ATOM 842 N N . ALA A 1 106 ? -0.093 -9.996 -14.156 1.00 90.50 106 ALA A N 1
ATOM 843 C CA . ALA A 1 106 ? 1.048 -10.828 -14.523 1.00 90.50 106 ALA A CA 1
ATOM 844 C C . ALA A 1 106 ? 0.675 -12.029 -15.416 1.00 90.50 106 ALA A C 1
ATOM 846 O O . ALA A 1 106 ? 1.565 -12.788 -15.796 1.00 90.50 106 ALA A O 1
ATOM 847 N N . GLY A 1 107 ? -0.611 -12.231 -15.731 1.00 89.56 107 GLY A N 1
ATOM 848 C CA . GLY A 1 107 ? -1.095 -13.395 -16.481 1.00 89.56 107 GLY A CA 1
ATOM 849 C C . GLY A 1 107 ? -1.039 -14.711 -15.695 1.00 89.56 107 GLY A C 1
ATOM 850 O O . GLY A 1 107 ? -1.132 -15.784 -16.283 1.00 89.56 107 GLY A O 1
ATOM 851 N N . ALA A 1 108 ? -0.884 -14.643 -14.372 1.00 79.56 108 ALA A N 1
ATOM 852 C CA . ALA A 1 108 ? -0.722 -15.779 -13.472 1.00 79.56 108 ALA A CA 1
ATOM 853 C C . ALA A 1 108 ? -1.989 -15.988 -12.630 1.00 79.56 108 ALA A C 1
ATOM 855 O O . ALA A 1 108 ? -1.941 -15.920 -11.404 1.00 79.56 108 ALA A O 1
ATOM 856 N N . MET A 1 109 ? -3.136 -16.194 -13.286 1.00 70.94 109 MET A N 1
ATOM 857 C CA . MET A 1 109 ? -4.408 -16.440 -12.597 1.00 70.94 109 MET A CA 1
ATOM 858 C C . MET A 1 109 ? -4.251 -17.574 -11.567 1.00 70.94 109 MET A C 1
ATOM 860 O O . MET A 1 109 ? -3.870 -18.683 -11.955 1.00 70.94 109 MET A O 1
ATOM 864 N N . PRO A 1 110 ? -4.534 -17.340 -10.273 1.00 57.19 110 PRO A N 1
ATOM 865 C CA . PRO A 1 110 ? -4.574 -18.425 -9.308 1.00 57.19 110 PRO A CA 1
ATOM 866 C C . PRO A 1 110 ? -5.725 -19.364 -9.681 1.00 57.19 110 PRO A C 1
ATOM 868 O O . PRO A 1 110 ? -6.838 -18.924 -9.968 1.00 57.19 110 PRO A O 1
ATOM 871 N N . ALA A 1 111 ? -5.455 -20.667 -9.716 1.00 56.41 111 ALA A N 1
ATOM 872 C CA . ALA A 1 111 ? -6.491 -21.658 -9.958 1.00 56.41 111 ALA A CA 1
ATOM 873 C C . ALA A 1 111 ? -7.501 -21.633 -8.795 1.00 56.41 111 ALA A C 1
ATOM 875 O O . ALA A 1 111 ? -7.156 -22.021 -7.682 1.00 56.41 111 ALA A O 1
ATOM 876 N N . GLY A 1 112 ? -8.735 -21.192 -9.062 1.00 61.28 112 GLY A N 1
ATOM 877 C CA . GLY A 1 112 ? -9.877 -21.364 -8.155 1.00 61.28 112 GLY A CA 1
ATOM 878 C C . GLY A 1 112 ? -10.167 -20.216 -7.185 1.00 61.28 112 GLY A C 1
ATOM 879 O O . GLY A 1 112 ? -10.326 -20.475 -5.994 1.00 61.28 112 GLY A O 1
ATOM 880 N N . MET A 1 113 ? -10.279 -18.979 -7.683 1.00 47.12 113 MET A N 1
ATOM 881 C CA . MET A 1 113 ? -11.057 -17.942 -6.986 1.00 47.12 113 MET A CA 1
ATOM 882 C C . MET A 1 113 ? -12.538 -18.059 -7.344 1.00 47.12 113 MET A C 1
ATOM 884 O O . MET A 1 113 ? -12.818 -18.294 -8.543 1.00 47.12 113 MET A O 1
#

Foldseek 3Di:
DPDDPDPPPVVVVPDDDPQVRDPDHLLQDEAEEADPVCLVVLQVSVVRNHFYEHEDAPPDDVVSVVRQVVCVVVVSHPYYAYPDPDPPGPVNVVVVVSNQVSCVVVVNHDPDD

Secondary structure (DSSP, 8-state):
----S-TT-HHHHTS---GGG-SS-GGG-EEEE-SGGGHHHHHHHHHTT-EEEEEE-TTS-HHHHHHHHHHHHTT--SEEEES--STTSHHHHHHHHHHHHHHHHTT---TT-

Sequence (113 aa):
NKGVKNHWEHERINHFIPDDQRPVPFDRMIFIGDGDTDVPTMKMMHTKGGFSIAVYDPRSNEKDQKKVYSLISEDRVNFVAAADYREGSALDLIVKGLIGRIAINAGAMPAGM

Nearest PDB structures (foldseek):
  8kca-assembly2_B  TM=3.633E-01  e=6.068E-02  Homo sapiens
  6jtz-assembly1_A  TM=4.873E-01  e=2.683E-01  Homo sapiens
  2way-assembly2_C  TM=3.309E-01  e=6.068E-02  Homo sapiens
  4ct5-assembly2_B  TM=4.213E-01  e=1.789E-01  Homo sapiens
  5lb3-assembly1_B  TM=4.561E-01  e=5.642E-01  Homo sapiens

Radius of gyration: 15.89 Å; Cα contacts (8 Å, |Δi|>4): 137; chains: 1; bounding box: 39×36×36 Å

Mean predicted aligned error: 8.04 Å

Solvent-accessible surface area (backbone atoms only — not comparable to full-atom values): 6764 Å² total; per-residue (Å²): 96,96,83,67,99,55,94,82,52,70,72,70,36,69,52,86,72,59,71,91,75,40,96,67,48,50,54,72,39,78,46,76,42,70,53,80,88,38,47,66,56,26,43,48,24,54,77,53,57,18,40,20,34,40,32,40,64,82,89,56,59,73,67,58,57,52,51,51,52,50,42,48,76,67,71,39,41,79,41,74,34,51,69,45,85,49,89,85,29,70,38,40,50,50,51,53,51,50,52,50,51,38,26,52,75,69,71,51,67,73,89,84,128

pLDDT: mean 81.27, std 15.06, range [46.78, 98.06]